Protein AF-A0A3D5UUH9-F1 (afdb_monomer_lite)

pLDDT: mean 78.87, std 12.89, range [37.75, 92.56]

Radius of gyration: 24.26 Å; chains: 1; bounding box: 46×84×43 Å

Sequence (121 aa):
GGGSNYYVSAPQAAPMGALNVVVRTANVVKPVKAVCVSAKGLEEAARLSTNVSEVGPEDDVELFHCVAGDMLVATIGRMTGKGDNAKPDYLGGYVIECHAGEALRHGSNGMLACVPQQRDY

Foldseek 3Di:
DDDDDDDDDDDDDDDPPDDPPPPDPDDFDKDKFKWWQAPVRDTHGFDAPDPDPDDDLQDKDFGTDHDARTKMKMWTFHFDDDDPPTDTDRVVTDIDIEDGQWTWIQHRRRDTDTDRDDDPD

Structure (mmCIF, N/CA/C/O backbone):
data_AF-A0A3D5UUH9-F1
#
_entry.id   AF-A0A3D5UUH9-F1
#
loop_
_atom_site.group_PDB
_atom_site.id
_atom_site.type_symbol
_atom_site.label_atom_id
_atom_site.label_alt_id
_atom_site.label_comp_id
_atom_site.label_asym_id
_atom_site.label_entity_id
_atom_site.label_seq_id
_atom_site.pdbx_PDB_ins_code
_atom_site.Cartn_x
_atom_site.Cartn_y
_atom_site.Cartn_z
_atom_site.occupancy
_atom_site.B_iso_or_equiv
_atom_site.auth_seq_id
_atom_site.auth_comp_id
_atom_site.auth_asym_id
_atom_site.auth_atom_id
_atom_site.pdbx_PDB_model_num
ATOM 1 N N . GLY A 1 1 ? 20.593 -71.300 0.556 1.00 37.75 1 GLY A N 1
ATOM 2 C CA . GLY A 1 1 ? 19.957 -69.983 0.388 1.00 37.75 1 GLY A CA 1
ATOM 3 C C . GLY A 1 1 ? 20.965 -69.053 -0.239 1.00 37.75 1 GLY A C 1
ATOM 4 O O . GLY A 1 1 ? 22.009 -68.856 0.362 1.00 37.75 1 GLY A O 1
ATOM 5 N N . GLY A 1 2 ? 20.712 -68.582 -1.461 1.00 43.56 2 GLY A N 1
ATOM 6 C CA . GLY A 1 2 ? 21.571 -67.626 -2.165 1.00 43.56 2 GLY A CA 1
ATOM 7 C C . GLY A 1 2 ? 20.879 -66.269 -2.202 1.00 43.56 2 GLY A C 1
ATOM 8 O O . GLY A 1 2 ? 19.817 -66.154 -2.805 1.00 43.56 2 GLY A O 1
ATOM 9 N N . GLY A 1 3 ? 21.432 -65.277 -1.506 1.00 44.59 3 GLY A N 1
ATOM 10 C CA . GLY A 1 3 ? 20.928 -63.905 -1.507 1.00 44.59 3 GLY A CA 1
ATOM 11 C C . GLY A 1 3 ? 21.651 -63.083 -2.568 1.00 44.59 3 GLY A C 1
ATOM 12 O O . GLY A 1 3 ? 22.837 -62.804 -2.420 1.00 44.59 3 GLY A O 1
ATOM 13 N N . SER A 1 4 ? 20.950 -62.714 -3.639 1.00 51.50 4 SER A N 1
ATOM 14 C CA . SER A 1 4 ? 21.433 -61.725 -4.606 1.00 51.50 4 SER A CA 1
ATOM 15 C C . SER A 1 4 ? 21.149 -60.323 -4.077 1.00 51.50 4 SER A C 1
ATOM 17 O O . SER A 1 4 ? 19.992 -59.915 -4.011 1.00 51.50 4 SER A O 1
ATOM 19 N N . ASN A 1 5 ? 22.199 -59.569 -3.755 1.00 61.72 5 ASN A N 1
ATOM 20 C CA . ASN A 1 5 ? 22.093 -58.130 -3.526 1.00 61.72 5 ASN A CA 1
ATOM 21 C C . ASN A 1 5 ? 22.269 -57.400 -4.862 1.00 61.72 5 ASN A C 1
ATOM 23 O O . ASN A 1 5 ? 23.330 -57.475 -5.481 1.00 61.72 5 ASN A O 1
ATOM 27 N N . TYR A 1 6 ? 21.234 -56.691 -5.305 1.00 61.47 6 TYR A N 1
ATOM 28 C CA . TYR A 1 6 ? 21.310 -55.769 -6.433 1.00 61.47 6 TYR A CA 1
ATOM 29 C C . TYR A 1 6 ? 21.753 -54.393 -5.920 1.00 61.47 6 TYR A C 1
ATOM 31 O O . TYR A 1 6 ? 21.052 -53.746 -5.146 1.00 61.47 6 TYR A O 1
ATOM 39 N N . TYR A 1 7 ? 22.931 -53.937 -6.342 1.00 60.53 7 TYR A N 1
ATOM 40 C CA . TYR A 1 7 ? 23.345 -52.549 -6.148 1.00 60.53 7 TYR A CA 1
ATOM 41 C C . TYR A 1 7 ? 22.782 -51.714 -7.299 1.00 60.53 7 TYR A C 1
ATOM 43 O O . TYR A 1 7 ? 23.182 -51.885 -8.448 1.00 60.53 7 TYR A O 1
ATOM 51 N N . VAL A 1 8 ? 21.842 -50.818 -6.995 1.00 61.75 8 VAL A N 1
ATOM 52 C CA . VAL A 1 8 ? 21.392 -49.783 -7.934 1.00 61.75 8 VAL A CA 1
ATOM 53 C C . VAL A 1 8 ? 22.248 -48.546 -7.689 1.00 61.75 8 VAL A C 1
ATOM 55 O O . VAL A 1 8 ? 22.094 -47.867 -6.676 1.00 61.75 8 VAL A O 1
ATOM 58 N N . SER A 1 9 ? 23.173 -48.263 -8.602 1.00 61.53 9 SER A N 1
ATOM 59 C CA . SER A 1 9 ? 23.926 -47.008 -8.595 1.00 61.53 9 SER A CA 1
ATOM 60 C C . SER A 1 9 ? 22.990 -45.863 -8.981 1.00 61.53 9 SER A C 1
ATOM 62 O O . SER A 1 9 ? 22.401 -45.885 -10.062 1.00 61.53 9 SER A O 1
ATOM 64 N N . ALA A 1 10 ? 22.836 -44.865 -8.108 1.00 64.88 10 ALA A N 1
ATOM 65 C CA . ALA A 1 10 ? 22.080 -43.660 -8.437 1.00 64.88 10 ALA A CA 1
ATOM 66 C C . ALA A 1 10 ? 22.766 -42.904 -9.595 1.00 64.88 10 ALA A C 1
ATOM 68 O O . ALA A 1 10 ? 23.999 -42.809 -9.605 1.00 64.88 10 ALA A O 1
ATOM 69 N N . PRO A 1 11 ? 22.009 -42.360 -10.566 1.00 64.44 11 PRO A N 1
ATOM 70 C CA . PRO A 1 11 ? 22.588 -41.548 -11.624 1.00 64.44 11 PRO A CA 1
ATOM 71 C C . PRO A 1 11 ? 23.244 -40.307 -11.016 1.00 64.44 11 PRO A C 1
ATOM 73 O O . PRO A 1 11 ? 22.663 -39.610 -10.184 1.00 64.44 11 PRO A O 1
ATOM 76 N N . GLN A 1 12 ? 24.482 -40.050 -11.425 1.00 65.44 12 GLN A N 1
ATOM 77 C CA . GLN A 1 12 ? 25.249 -38.891 -10.988 1.00 65.44 12 GLN A CA 1
ATOM 78 C C . GLN A 1 12 ? 24.582 -37.637 -11.564 1.00 65.44 12 GLN A C 1
ATOM 80 O O . GLN A 1 12 ? 24.377 -37.550 -12.775 1.00 65.44 12 GLN A O 1
ATOM 85 N N . ALA A 1 13 ? 24.202 -36.689 -10.703 1.00 63.09 13 ALA A N 1
ATOM 86 C CA . ALA A 1 13 ? 23.580 -35.442 -11.130 1.00 63.09 13 ALA A CA 1
ATOM 87 C C . ALA A 1 13 ? 24.524 -34.696 -12.086 1.00 63.09 13 ALA A C 1
ATOM 89 O O . ALA A 1 13 ? 25.613 -34.277 -11.693 1.00 63.09 13 ALA A O 1
ATOM 90 N N . ALA A 1 14 ? 24.118 -34.544 -13.346 1.00 68.50 14 ALA A N 1
ATOM 91 C CA . ALA A 1 14 ? 24.835 -33.693 -14.282 1.00 68.50 14 ALA A CA 1
ATOM 92 C C . ALA A 1 14 ? 24.730 -32.234 -13.801 1.00 68.50 14 ALA A C 1
ATOM 94 O O . ALA A 1 14 ? 23.637 -31.810 -13.407 1.00 68.50 14 ALA A O 1
ATOM 95 N N . PRO A 1 15 ? 25.824 -31.452 -13.812 1.00 67.75 15 PRO A N 1
ATOM 96 C CA . PRO A 1 15 ? 25.753 -30.050 -13.440 1.00 67.75 15 PRO A CA 1
ATOM 97 C C . PRO A 1 15 ? 24.851 -29.317 -14.437 1.00 67.75 15 PRO A C 1
ATOM 99 O O . PRO A 1 15 ? 25.134 -29.266 -15.634 1.00 67.75 15 PRO A O 1
ATOM 102 N N . MET A 1 16 ? 23.752 -28.751 -13.936 1.00 60.31 16 MET A N 1
ATOM 103 C CA . MET A 1 16 ? 22.960 -27.772 -14.676 1.00 60.31 16 MET A CA 1
ATOM 104 C C . MET A 1 16 ? 23.897 -26.593 -14.965 1.00 60.31 16 MET A C 1
ATOM 106 O O . MET A 1 16 ? 24.419 -25.988 -14.029 1.00 60.31 16 MET A O 1
ATOM 110 N N . GLY A 1 17 ? 24.198 -26.340 -16.242 1.00 64.44 17 GLY A N 1
ATOM 111 C CA . GLY A 1 17 ? 25.139 -25.298 -16.664 1.00 64.44 17 GLY A CA 1
ATOM 112 C C . GLY A 1 17 ? 24.816 -23.917 -16.078 1.00 64.44 17 GLY A C 1
ATOM 113 O O . GLY A 1 17 ? 23.721 -23.678 -15.572 1.00 64.44 17 GLY A O 1
ATOM 114 N N . ALA A 1 18 ? 25.781 -22.997 -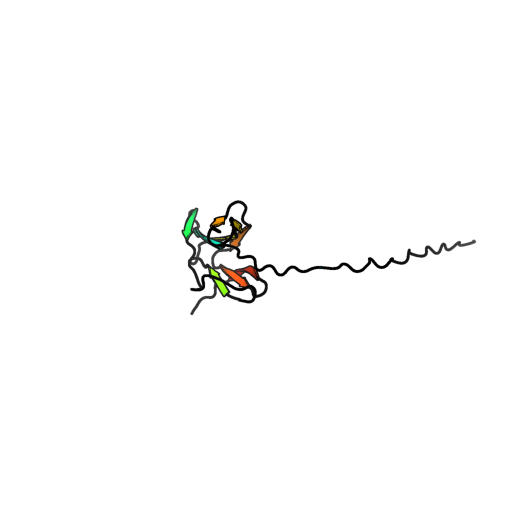16.139 1.00 67.75 18 ALA A N 1
ATOM 115 C CA . ALA A 1 18 ? 25.676 -21.687 -15.500 1.00 67.75 18 ALA A CA 1
ATOM 116 C C . ALA A 1 18 ? 24.418 -20.916 -15.949 1.00 67.75 18 ALA A C 1
ATOM 118 O O . ALA A 1 18 ? 24.296 -20.506 -17.106 1.00 67.75 18 ALA A O 1
ATOM 119 N N . LEU A 1 19 ? 23.488 -20.695 -15.014 1.00 59.09 19 LEU A N 1
ATOM 120 C CA . LEU A 1 19 ? 22.351 -19.805 -15.212 1.00 59.09 19 LEU A CA 1
ATOM 121 C C . LEU A 1 19 ? 22.849 -18.360 -15.116 1.00 59.09 19 LEU A C 1
ATOM 123 O O . LEU A 1 19 ? 23.090 -17.844 -14.026 1.00 59.09 19 LEU A O 1
ATOM 127 N N . ASN A 1 20 ? 23.006 -17.700 -16.261 1.00 58.16 20 ASN A N 1
ATOM 128 C CA . ASN A 1 20 ? 23.318 -16.275 -16.311 1.00 58.16 20 ASN A CA 1
ATOM 129 C C . ASN A 1 20 ? 22.078 -15.463 -15.907 1.00 58.16 20 ASN A C 1
ATOM 131 O O . ASN A 1 20 ? 21.256 -15.095 -16.748 1.00 58.16 20 ASN A O 1
ATOM 135 N N . VAL A 1 21 ? 21.925 -15.199 -14.609 1.00 66.69 21 VAL A N 1
ATOM 136 C CA . VAL A 1 21 ? 20.870 -14.324 -14.086 1.00 66.69 21 VAL A CA 1
ATOM 137 C C . VAL A 1 21 ? 21.270 -12.873 -14.350 1.00 66.69 21 VAL A C 1
ATOM 139 O O . VAL A 1 21 ? 22.010 -12.260 -13.586 1.00 66.69 21 VAL A O 1
ATOM 142 N N . VAL A 1 22 ? 20.794 -12.308 -15.459 1.00 65.06 22 VAL A N 1
ATOM 143 C CA . VAL A 1 22 ? 20.940 -10.872 -15.733 1.00 65.06 22 VAL A CA 1
ATOM 144 C C . VAL A 1 22 ? 19.890 -10.123 -14.912 1.00 65.06 22 VAL A C 1
ATOM 146 O O . VAL A 1 22 ? 18.749 -9.959 -15.346 1.00 65.06 22 VAL A O 1
ATOM 149 N N . VAL A 1 23 ? 20.264 -9.673 -13.712 1.00 61.72 23 VAL A N 1
ATOM 150 C C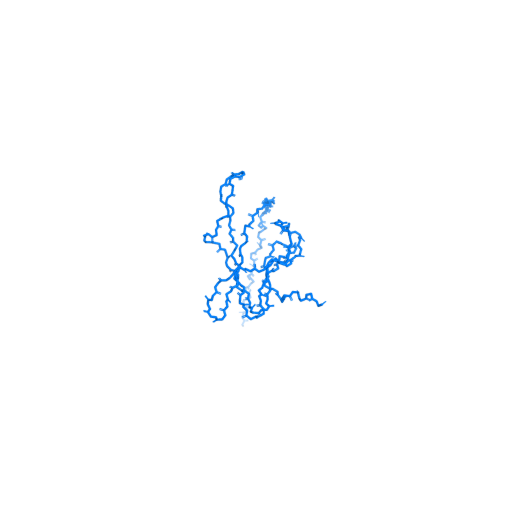A . VAL A 1 23 ? 19.420 -8.799 -12.886 1.00 61.72 23 VAL A CA 1
ATOM 151 C C . VAL A 1 23 ? 19.421 -7.408 -13.516 1.00 61.72 23 VAL A C 1
ATOM 153 O O . VAL A 1 23 ? 20.367 -6.639 -13.367 1.00 61.72 23 VAL A O 1
ATOM 156 N N . ARG A 1 24 ? 18.370 -7.077 -14.268 1.00 57.06 24 ARG A N 1
ATOM 157 C CA . ARG A 1 24 ? 18.136 -5.698 -14.708 1.00 57.06 24 ARG A CA 1
ATOM 158 C C . ARG A 1 24 ? 17.516 -4.938 -13.540 1.00 57.06 24 ARG A C 1
ATOM 160 O O . ARG A 1 24 ? 16.313 -5.037 -13.320 1.00 57.06 24 ARG A O 1
ATOM 167 N N . THR A 1 25 ? 18.324 -4.186 -12.801 1.00 55.84 25 THR A N 1
ATOM 168 C CA . THR A 1 25 ? 17.871 -3.216 -11.793 1.00 55.84 25 THR A CA 1
ATOM 169 C C . THR A 1 25 ? 17.236 -2.016 -12.496 1.00 55.84 25 THR A C 1
ATOM 171 O O . THR A 1 25 ? 17.830 -0.954 -12.649 1.00 55.84 25 THR A O 1
ATOM 174 N N . ALA A 1 26 ? 16.021 -2.205 -13.006 1.00 64.06 26 ALA A N 1
ATOM 175 C CA . ALA A 1 26 ? 15.179 -1.094 -13.417 1.00 64.06 26 ALA A CA 1
ATOM 176 C C . ALA A 1 26 ? 14.450 -0.575 -12.174 1.00 64.06 26 ALA A C 1
ATOM 178 O O . ALA A 1 26 ? 13.630 -1.291 -11.602 1.00 64.06 26 ALA A O 1
ATOM 179 N N . ASN A 1 27 ? 14.739 0.660 -11.763 1.00 67.62 27 ASN A N 1
ATOM 180 C CA . ASN A 1 27 ? 13.927 1.347 -10.763 1.00 67.62 27 ASN A CA 1
ATOM 181 C C . ASN A 1 27 ? 12.557 1.636 -11.386 1.00 67.62 27 ASN A C 1
ATOM 183 O O . ASN A 1 27 ? 12.449 2.408 -12.339 1.00 67.62 27 ASN A O 1
ATOM 187 N N . VAL A 1 28 ? 11.519 0.961 -10.892 1.00 76.38 28 VAL A N 1
ATOM 188 C CA . VAL A 1 28 ? 10.145 1.123 -11.374 1.00 76.38 28 VAL A CA 1
ATOM 189 C C . VAL A 1 28 ? 9.346 1.852 -10.311 1.00 76.38 28 VAL A C 1
ATOM 191 O O . VAL A 1 28 ? 9.062 1.287 -9.259 1.00 76.38 28 VAL A O 1
ATOM 194 N N . VAL A 1 29 ? 8.925 3.077 -10.616 1.00 82.94 29 VAL A N 1
ATOM 195 C CA . VAL A 1 29 ? 8.017 3.828 -9.745 1.00 82.94 29 VAL A CA 1
ATOM 196 C C . VAL A 1 29 ? 6.644 3.154 -9.743 1.00 82.94 29 VAL A C 1
ATOM 198 O O . VAL A 1 29 ? 6.063 2.870 -10.800 1.00 82.94 29 VAL A O 1
ATOM 201 N N . LYS A 1 30 ? 6.125 2.876 -8.546 1.00 86.19 30 LYS A N 1
ATOM 202 C CA . LYS A 1 30 ? 4.801 2.289 -8.329 1.00 86.19 30 LYS A CA 1
ATOM 203 C C . LYS A 1 30 ? 3.927 3.296 -7.585 1.00 86.19 30 LYS A C 1
ATOM 205 O O . LYS A 1 30 ? 4.254 3.631 -6.451 1.00 86.19 30 LYS A O 1
ATOM 210 N N . PRO A 1 31 ? 2.829 3.781 -8.187 1.00 88.75 31 PRO A N 1
ATOM 211 C CA . PRO A 1 31 ? 1.911 4.658 -7.483 1.00 88.75 31 PRO A CA 1
ATOM 212 C C . PRO A 1 31 ? 1.153 3.853 -6.428 1.00 88.75 31 PRO A C 1
ATOM 214 O O . PRO A 1 31 ? 0.628 2.777 -6.720 1.00 88.75 31 PRO A O 1
ATOM 217 N N . VAL A 1 32 ? 1.075 4.382 -5.213 1.00 88.62 32 VAL A N 1
ATOM 218 C CA . VAL A 1 32 ? 0.334 3.776 -4.106 1.00 88.62 32 VAL A CA 1
ATOM 219 C C . VAL A 1 32 ? -0.763 4.745 -3.693 1.00 88.62 32 VAL A C 1
ATOM 221 O O . VAL A 1 32 ? -0.496 5.916 -3.439 1.00 88.62 32 VAL A O 1
ATOM 224 N N . LYS A 1 33 ? -2.002 4.258 -3.634 1.00 90.88 33 LYS A N 1
ATOM 225 C CA . LYS A 1 33 ? -3.124 4.969 -3.012 1.00 90.88 33 LYS A CA 1
ATOM 226 C C . LYS A 1 33 ? -3.552 4.200 -1.774 1.00 90.88 33 LYS A C 1
ATOM 228 O O . LYS A 1 33 ? -3.563 2.976 -1.814 1.00 90.88 33 LYS A O 1
ATOM 233 N N . ALA A 1 34 ? -3.941 4.885 -0.710 1.00 90.75 34 ALA A N 1
ATOM 234 C CA . ALA A 1 34 ? -4.522 4.245 0.462 1.00 90.75 34 ALA A CA 1
ATOM 235 C C . ALA A 1 34 ? -5.814 4.954 0.865 1.00 90.75 34 ALA A C 1
ATOM 237 O O . ALA A 1 34 ? -5.906 6.183 0.809 1.00 90.75 34 ALA A O 1
ATOM 238 N N . VAL A 1 35 ? -6.811 4.163 1.249 1.00 92.56 35 VAL A N 1
ATOM 239 C CA . VAL A 1 35 ? -8.101 4.634 1.755 1.00 92.56 35 VAL A CA 1
ATOM 240 C C . VAL A 1 35 ? -8.375 3.995 3.109 1.00 92.56 35 VAL A C 1
ATOM 242 O O . VAL A 1 35 ? -8.004 2.847 3.346 1.00 92.56 35 VAL A O 1
ATOM 245 N N . CYS A 1 36 ? -9.001 4.745 4.003 1.00 92.06 36 CYS A N 1
ATOM 246 C CA . CYS A 1 36 ? -9.518 4.237 5.261 1.00 92.06 36 CYS A CA 1
ATOM 247 C C . CYS A 1 36 ? -10.976 3.855 5.072 1.00 92.06 36 CYS A C 1
ATOM 249 O O . CYS A 1 36 ? -11.784 4.672 4.640 1.00 92.06 36 CYS A O 1
ATOM 251 N N . VAL A 1 37 ? -11.308 2.618 5.408 1.00 90.88 37 VAL A N 1
ATOM 252 C CA . VAL A 1 37 ? -12.668 2.099 5.380 1.00 90.88 37 VAL A CA 1
ATOM 253 C C . VAL A 1 37 ? -13.145 1.968 6.814 1.00 90.88 37 VAL A C 1
ATOM 255 O O . VAL A 1 37 ? -12.608 1.186 7.601 1.00 90.88 37 VAL A O 1
ATOM 258 N N . SER A 1 38 ? -14.160 2.749 7.168 1.00 86.44 38 SER A N 1
ATOM 259 C CA . SER A 1 38 ? -14.738 2.688 8.505 1.00 86.44 38 SER A CA 1
ATOM 260 C C . SER A 1 38 ? -15.629 1.464 8.690 1.00 86.44 38 SER A C 1
ATOM 262 O O . SER A 1 38 ? -16.124 0.887 7.723 1.00 86.44 38 SER A O 1
ATOM 264 N N . ALA A 1 39 ? -15.943 1.110 9.939 1.00 83.56 39 ALA A N 1
ATOM 265 C CA . ALA A 1 39 ? -16.866 0.015 10.267 1.00 83.56 39 ALA A CA 1
ATOM 266 C C . ALA A 1 39 ? -18.269 0.180 9.640 1.00 83.56 39 ALA A C 1
ATOM 268 O O . ALA A 1 39 ? -19.024 -0.782 9.522 1.00 83.56 39 ALA A O 1
ATOM 269 N N . LYS A 1 40 ? -18.624 1.406 9.230 1.00 82.50 40 LYS A N 1
ATOM 270 C CA . LYS A 1 40 ? -19.863 1.735 8.505 1.00 82.50 40 LYS A CA 1
ATOM 271 C C . LYS A 1 40 ? -19.749 1.592 6.977 1.00 82.50 40 LYS A C 1
ATOM 273 O O . LYS A 1 40 ? -20.711 1.900 6.284 1.00 82.50 40 LYS A O 1
ATOM 278 N N . GLY A 1 41 ? -18.592 1.178 6.460 1.00 82.69 41 GLY A N 1
ATOM 279 C CA . GLY A 1 41 ? -18.299 1.092 5.026 1.00 82.69 41 GLY A CA 1
ATOM 280 C C . GLY A 1 41 ? -18.055 2.444 4.351 1.00 82.69 41 GLY A C 1
ATOM 281 O O . GLY A 1 41 ? -18.174 2.541 3.137 1.00 82.69 41 GLY A O 1
ATOM 282 N N . LEU A 1 42 ? -17.765 3.496 5.124 1.00 86.50 42 LEU A N 1
ATOM 283 C CA . LEU A 1 42 ? -17.411 4.807 4.576 1.00 86.50 42 LEU A CA 1
ATOM 284 C C . LEU A 1 42 ? -15.933 4.811 4.192 1.00 86.50 42 LEU A C 1
ATOM 286 O O . LEU A 1 42 ? -15.092 4.485 5.029 1.00 86.50 42 LEU A O 1
ATOM 290 N N . GLU A 1 43 ? -15.652 5.175 2.944 1.00 89.50 43 GLU A N 1
ATOM 291 C CA . GLU A 1 43 ? -14.304 5.278 2.388 1.00 89.50 43 GLU A CA 1
ATOM 292 C C . GLU A 1 43 ? -13.810 6.724 2.492 1.00 89.50 43 GLU A C 1
ATOM 294 O O . GLU A 1 43 ? -14.413 7.640 1.933 1.00 89.50 43 GLU A O 1
ATOM 299 N N . GLU A 1 44 ? -12.700 6.924 3.191 1.00 88.62 44 GLU A N 1
ATOM 300 C CA . GLU A 1 44 ? -12.044 8.218 3.385 1.00 88.62 44 GLU A CA 1
ATOM 301 C C . GLU A 1 44 ? -10.584 8.128 2.917 1.00 88.62 44 GLU A C 1
ATOM 303 O O . GLU A 1 44 ? -9.997 7.047 2.856 1.00 88.62 44 GLU A O 1
ATOM 308 N N . ALA A 1 45 ? -9.956 9.254 2.579 1.00 87.44 45 ALA A N 1
ATOM 309 C CA . ALA A 1 45 ? -8.534 9.248 2.235 1.00 87.44 45 ALA A CA 1
ATOM 310 C C . ALA A 1 45 ? -7.684 8.889 3.467 1.00 87.44 45 ALA A C 1
ATOM 312 O O . ALA A 1 45 ? -7.879 9.458 4.545 1.00 87.44 45 ALA A O 1
ATOM 313 N N . ALA A 1 46 ? -6.726 7.969 3.307 1.00 87.62 46 ALA A N 1
ATOM 314 C CA . ALA A 1 46 ? -5.796 7.658 4.386 1.00 87.62 46 ALA A CA 1
ATOM 315 C C . ALA A 1 46 ? -4.882 8.848 4.686 1.00 87.62 46 ALA A C 1
ATOM 317 O O . ALA A 1 46 ? -4.549 9.641 3.800 1.00 87.62 46 ALA A O 1
ATOM 318 N N . ARG A 1 47 ? -4.468 8.975 5.949 1.00 86.25 47 ARG A N 1
ATOM 319 C CA . ARG A 1 47 ? -3.545 10.033 6.355 1.00 86.25 47 ARG A CA 1
ATOM 320 C C . ARG A 1 47 ? -2.131 9.650 5.960 1.00 86.25 47 ARG A C 1
ATOM 322 O O . ARG A 1 47 ? -1.735 8.496 6.102 1.00 86.25 47 ARG A O 1
ATOM 329 N N . LEU A 1 48 ? -1.393 10.633 5.461 1.00 84.94 48 LEU A N 1
ATOM 330 C CA . LEU A 1 48 ? 0.013 10.494 5.110 1.00 84.94 48 LEU A CA 1
ATOM 331 C C . LEU A 1 48 ? 0.849 10.647 6.387 1.00 84.94 48 LEU A C 1
ATOM 333 O O . LEU A 1 48 ? 0.753 11.684 7.043 1.00 84.94 48 LEU A O 1
ATOM 337 N N . SER A 1 49 ? 1.652 9.639 6.735 1.00 81.19 49 SER A N 1
ATOM 338 C CA . SER A 1 49 ? 2.583 9.732 7.877 1.00 81.19 49 SER A CA 1
ATOM 339 C C . SER A 1 49 ? 3.882 10.446 7.502 1.00 81.19 49 SER A C 1
ATOM 341 O O . SER A 1 49 ? 4.548 11.033 8.350 1.00 81.19 49 SER A O 1
ATOM 343 N N . THR A 1 50 ? 4.241 10.425 6.217 1.00 76.62 50 THR A N 1
ATOM 344 C CA . THR A 1 50 ? 5.451 11.050 5.678 1.00 76.62 50 THR A CA 1
ATOM 345 C C . THR A 1 50 ? 5.106 12.207 4.746 1.00 76.62 50 THR A C 1
ATOM 347 O O . THR A 1 50 ? 4.111 12.157 4.037 1.00 76.62 50 THR A O 1
ATOM 350 N N . ASN A 1 51 ? 5.942 13.248 4.699 1.00 73.31 51 ASN A N 1
ATOM 351 C CA . ASN A 1 51 ? 5.812 14.341 3.720 1.00 73.31 51 ASN A CA 1
ATOM 352 C C . ASN A 1 51 ? 6.563 14.055 2.407 1.00 73.31 51 ASN A C 1
ATOM 354 O O . ASN A 1 51 ? 6.711 14.942 1.566 1.00 73.31 51 ASN A O 1
ATOM 358 N N . VAL A 1 52 ? 7.091 12.841 2.248 1.00 73.75 52 VAL A N 1
ATOM 359 C CA . VAL A 1 52 ? 7.903 12.458 1.096 1.00 73.75 52 VAL A CA 1
ATOM 360 C C . VAL A 1 52 ? 7.016 11.835 0.018 1.00 73.75 52 VAL A C 1
ATOM 362 O O . VAL A 1 52 ? 6.335 10.841 0.253 1.00 73.75 52 VAL A O 1
ATOM 365 N N . SER A 1 53 ? 7.049 12.420 -1.179 1.00 71.12 53 SER A N 1
ATOM 366 C CA . SER A 1 53 ? 6.267 11.965 -2.338 1.00 71.12 53 SER A CA 1
ATOM 367 C C . SER A 1 53 ? 6.882 10.761 -3.059 1.00 71.12 53 SER A C 1
ATOM 369 O O . SER A 1 53 ? 6.177 10.043 -3.765 1.00 71.12 53 SER A O 1
ATOM 371 N N . GLU A 1 54 ? 8.192 10.551 -2.909 1.00 78.50 54 GLU A N 1
ATOM 372 C CA . GLU A 1 54 ? 8.954 9.491 -3.572 1.00 78.50 54 GLU A CA 1
ATOM 373 C C . GLU A 1 54 ? 9.825 8.755 -2.557 1.00 78.50 54 GLU A C 1
ATOM 375 O O . GLU A 1 54 ? 10.713 9.342 -1.947 1.00 78.50 54 GLU A O 1
ATOM 380 N N . VAL A 1 55 ? 9.563 7.463 -2.388 1.00 81.50 55 VAL A N 1
ATOM 381 C CA . VAL A 1 55 ? 10.287 6.604 -1.448 1.00 81.50 55 VAL A CA 1
ATOM 382 C C . VAL A 1 55 ? 11.208 5.690 -2.242 1.00 81.50 55 VAL A C 1
ATOM 384 O O . VAL A 1 55 ? 10.773 5.019 -3.183 1.00 81.50 55 VAL A O 1
ATOM 387 N N . GLY A 1 56 ? 12.495 5.721 -1.907 1.00 80.19 56 GLY A N 1
ATOM 388 C CA . GLY A 1 56 ? 13.509 4.885 -2.518 1.00 80.19 56 GLY A CA 1
ATOM 389 C C . GLY A 1 56 ? 13.409 3.435 -2.041 1.00 80.19 56 GLY A C 1
ATOM 390 O O . GLY A 1 56 ? 12.791 3.142 -1.020 1.00 80.19 56 GLY A O 1
ATOM 391 N N . PRO A 1 57 ? 14.039 2.491 -2.758 1.00 78.50 57 PRO A N 1
ATOM 392 C CA . PRO A 1 57 ? 13.960 1.069 -2.426 1.00 78.50 57 PRO A CA 1
ATOM 393 C C . PRO A 1 57 ? 14.557 0.722 -1.054 1.00 78.50 57 PRO A C 1
ATOM 395 O O . PRO A 1 57 ? 14.174 -0.294 -0.480 1.00 78.50 57 PRO A O 1
ATOM 398 N N . GLU A 1 58 ? 15.470 1.548 -0.537 1.00 80.69 58 GLU A N 1
ATOM 399 C CA . GLU A 1 58 ? 16.198 1.299 0.717 1.00 80.69 58 GLU A CA 1
ATOM 400 C C . GLU A 1 58 ? 15.585 2.041 1.916 1.00 80.69 58 GLU A C 1
ATOM 402 O O . GLU A 1 58 ? 15.950 1.784 3.066 1.00 80.69 58 GLU A O 1
ATOM 407 N N . ASP A 1 59 ? 14.625 2.932 1.661 1.00 82.19 59 ASP A N 1
ATOM 408 C CA . ASP A 1 59 ? 13.971 3.729 2.690 1.00 82.19 59 ASP A CA 1
ATOM 409 C C . ASP A 1 59 ? 12.993 2.866 3.496 1.00 82.19 59 ASP A C 1
ATOM 411 O O . ASP A 1 59 ? 12.116 2.203 2.940 1.00 82.19 59 ASP A O 1
ATOM 415 N N . ASP A 1 60 ? 13.124 2.896 4.821 1.00 84.50 60 ASP A N 1
ATOM 416 C CA . ASP A 1 60 ? 12.156 2.301 5.742 1.00 84.50 60 ASP A CA 1
ATOM 417 C C . ASP A 1 60 ? 11.297 3.406 6.360 1.00 84.50 60 ASP A C 1
ATOM 419 O O . ASP A 1 60 ? 11.7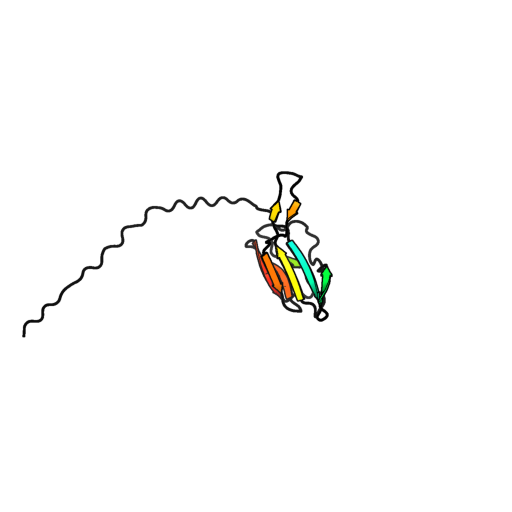44 4.135 7.247 1.00 84.50 60 ASP A O 1
ATOM 423 N N . VAL A 1 61 ? 10.074 3.567 5.857 1.00 86.69 61 VAL A N 1
ATOM 424 C CA . VAL A 1 61 ? 9.184 4.664 6.260 1.00 86.69 61 VAL A CA 1
ATOM 425 C C . VAL A 1 61 ? 7.731 4.221 6.338 1.00 86.69 61 VAL A C 1
ATOM 427 O O . VAL A 1 61 ? 7.239 3.437 5.523 1.00 86.69 61 VAL A O 1
ATOM 430 N N . GLU A 1 62 ? 7.013 4.755 7.321 1.00 87.31 62 GLU A N 1
ATOM 431 C CA . GLU A 1 62 ? 5.558 4.655 7.366 1.00 87.31 62 GLU A CA 1
ATOM 432 C C . GLU A 1 62 ? 4.958 5.594 6.309 1.00 87.31 62 GLU A C 1
ATOM 434 O O . GLU A 1 62 ? 5.249 6.791 6.287 1.00 87.31 62 GLU A O 1
ATOM 439 N N . LEU A 1 63 ? 4.151 5.045 5.400 1.00 87.88 63 LEU A N 1
ATOM 440 C CA . LEU A 1 63 ? 3.552 5.794 4.296 1.00 87.88 63 LEU A CA 1
ATOM 441 C C . LEU A 1 63 ? 2.188 6.356 4.684 1.00 87.88 63 LEU A C 1
ATOM 443 O O . LEU A 1 63 ? 1.950 7.561 4.594 1.00 87.88 63 LEU A O 1
ATOM 447 N N . PHE A 1 64 ? 1.290 5.462 5.099 1.00 89.56 64 PHE A N 1
ATOM 448 C CA . PHE A 1 64 ? -0.110 5.778 5.339 1.00 89.56 64 PHE A CA 1
ATOM 449 C C . PHE A 1 64 ? -0.602 5.138 6.625 1.00 89.56 64 PHE A C 1
ATOM 451 O O . PHE A 1 64 ? -0.298 3.977 6.898 1.00 89.56 64 PHE A O 1
ATOM 458 N N . HIS A 1 65 ? -1.455 5.856 7.342 1.00 89.06 65 HIS A N 1
ATOM 459 C CA . HIS A 1 65 ? -2.133 5.351 8.524 1.00 89.06 65 HIS A CA 1
ATOM 460 C C . HIS A 1 65 ? -3.598 5.805 8.554 1.00 89.06 65 HIS A C 1
ATOM 462 O O . HIS A 1 65 ? -3.984 6.808 7.944 1.00 89.06 65 HIS A O 1
ATOM 468 N N . CYS A 1 66 ? -4.426 5.047 9.268 1.00 89.50 66 CYS A N 1
ATOM 469 C CA . CYS A 1 66 ? -5.834 5.368 9.481 1.00 89.50 66 CYS A CA 1
ATOM 470 C C . CYS A 1 66 ? -6.104 5.835 10.910 1.00 89.50 66 CYS A C 1
ATOM 472 O O . CYS A 1 66 ? -5.296 5.646 11.822 1.00 89.50 66 CYS A O 1
ATOM 474 N N . VAL A 1 67 ? -7.265 6.462 11.108 1.00 82.56 67 VAL A N 1
ATOM 475 C CA . VAL A 1 67 ? -7.760 6.777 12.450 1.00 82.56 67 VAL A CA 1
ATOM 476 C C . VAL A 1 67 ? -8.044 5.471 13.191 1.00 82.56 67 VAL A C 1
ATOM 478 O O . VAL A 1 67 ? -8.413 4.459 12.595 1.00 82.56 67 VAL A O 1
ATOM 481 N N . ALA A 1 68 ? -7.836 5.478 14.508 1.00 76.00 68 ALA A N 1
ATOM 482 C CA . ALA A 1 68 ? -8.052 4.309 15.347 1.00 76.00 68 ALA A CA 1
ATOM 483 C C . ALA A 1 68 ? -9.478 3.752 15.174 1.00 76.00 68 ALA A C 1
ATOM 485 O O . ALA A 1 68 ? -10.451 4.402 15.553 1.00 76.00 68 ALA A O 1
ATOM 486 N N . GLY A 1 69 ? -9.572 2.533 14.635 1.00 77.62 69 GLY A N 1
ATOM 487 C CA . GLY A 1 69 ? -10.832 1.822 14.400 1.00 77.62 69 GLY A CA 1
ATOM 488 C C . GLY A 1 69 ? -11.191 1.622 12.926 1.00 77.62 69 GLY A C 1
ATOM 489 O O . GLY A 1 69 ? -12.021 0.762 12.642 1.00 77.62 69 GLY A O 1
ATOM 490 N N . ASP A 1 70 ? -10.548 2.343 12.006 1.00 87.94 70 ASP A N 1
ATOM 491 C CA . ASP A 1 70 ? -10.757 2.167 10.566 1.00 87.94 70 ASP A CA 1
ATOM 492 C C . ASP A 1 70 ? -9.735 1.186 9.972 1.00 87.94 70 ASP A C 1
ATOM 494 O O . ASP A 1 70 ? -8.600 1.077 10.443 1.00 87.94 70 ASP A O 1
ATOM 498 N N . MET A 1 71 ? -10.150 0.461 8.934 1.00 89.50 71 MET A N 1
ATOM 499 C CA . MET A 1 71 ? -9.313 -0.474 8.184 1.00 89.50 71 MET A CA 1
ATOM 500 C C . MET A 1 71 ? -8.593 0.271 7.062 1.00 89.50 71 MET A C 1
ATOM 502 O O . MET A 1 71 ? -9.221 1.040 6.337 1.00 89.50 71 MET A O 1
ATOM 506 N N . LEU A 1 72 ? -7.295 0.039 6.885 1.00 91.19 72 LEU A N 1
ATOM 507 C CA . LEU A 1 72 ? -6.542 0.660 5.798 1.00 91.19 72 LEU A CA 1
ATOM 508 C C . LEU A 1 72 ? -6.537 -0.260 4.582 1.00 91.19 72 LEU A C 1
ATOM 510 O O . LEU A 1 72 ? -6.130 -1.411 4.675 1.00 91.19 72 LEU A O 1
ATOM 514 N N . VAL A 1 73 ? -6.936 0.259 3.427 1.00 92.19 73 VAL A N 1
ATOM 515 C CA . VAL A 1 73 ? -6.898 -0.455 2.150 1.00 92.19 73 VAL A CA 1
ATOM 516 C C . VAL A 1 73 ? -5.965 0.291 1.206 1.00 92.19 73 VAL A C 1
ATOM 518 O O . VAL A 1 73 ? -6.285 1.361 0.687 1.00 92.19 73 VAL A O 1
ATOM 521 N N . ALA A 1 74 ? -4.782 -0.272 0.984 1.00 91.81 74 ALA A N 1
ATOM 522 C CA . ALA A 1 74 ? -3.781 0.256 0.073 1.00 91.81 74 ALA A CA 1
ATOM 523 C C . ALA A 1 74 ? -3.878 -0.436 -1.287 1.00 91.81 74 ALA A C 1
ATOM 525 O O . ALA A 1 74 ? -3.874 -1.656 -1.374 1.00 91.81 74 ALA A O 1
ATOM 526 N N . THR A 1 75 ? -3.929 0.330 -2.372 1.00 92.12 75 THR A N 1
ATOM 527 C CA . THR A 1 75 ? -3.831 -0.180 -3.741 1.00 92.12 75 THR A CA 1
ATOM 528 C C . THR A 1 75 ? -2.526 0.277 -4.380 1.00 92.12 75 THR A C 1
ATOM 530 O O . THR A 1 75 ? -2.277 1.472 -4.548 1.00 92.12 75 THR A O 1
ATOM 533 N N . ILE A 1 76 ? -1.719 -0.688 -4.801 1.00 90.81 76 ILE A N 1
ATOM 534 C CA . ILE A 1 76 ? -0.467 -0.507 -5.517 1.00 90.81 76 ILE A CA 1
ATOM 535 C C . ILE A 1 76 ? -0.759 -0.620 -7.008 1.00 90.81 76 ILE A C 1
ATOM 537 O O . ILE A 1 76 ? -1.040 -1.700 -7.536 1.00 90.81 76 ILE A O 1
ATOM 541 N N . GLY A 1 77 ? -0.699 0.516 -7.687 1.00 90.19 77 GLY A N 1
ATOM 542 C CA . GLY A 1 77 ? -0.902 0.624 -9.118 1.00 90.19 77 GLY A CA 1
ATOM 543 C C . GLY A 1 77 ? 0.382 0.461 -9.927 1.00 90.19 77 GLY A C 1
ATOM 544 O O . GLY A 1 77 ? 1.433 0.002 -9.469 1.00 90.19 77 GLY A O 1
ATOM 545 N N . ARG A 1 78 ? 0.295 0.865 -11.188 1.00 89.25 78 ARG A N 1
ATOM 546 C CA . ARG A 1 78 ? 1.407 0.935 -12.134 1.00 89.25 78 ARG A CA 1
ATOM 547 C C . ARG A 1 78 ? 1.382 2.295 -12.817 1.00 89.25 78 ARG A C 1
ATOM 549 O O . ARG A 1 78 ? 0.319 2.838 -13.084 1.00 89.25 78 ARG A O 1
ATOM 556 N N . MET A 1 79 ? 2.551 2.836 -13.136 1.00 86.62 79 MET A N 1
ATOM 557 C CA . MET A 1 79 ? 2.621 3.986 -14.035 1.00 86.62 79 MET A CA 1
ATOM 558 C C . MET A 1 79 ? 2.319 3.517 -15.463 1.00 86.62 79 MET A C 1
ATOM 560 O O . MET A 1 79 ? 2.945 2.577 -15.954 1.00 86.62 79 MET A O 1
ATOM 564 N N . THR A 1 80 ? 1.359 4.157 -16.127 1.00 86.12 80 THR A N 1
ATOM 565 C CA . THR A 1 80 ? 1.017 3.910 -17.534 1.00 86.12 80 THR A CA 1
ATOM 566 C C . THR A 1 80 ? 1.339 5.143 -18.369 1.00 86.12 80 THR A C 1
ATOM 568 O O . THR A 1 80 ? 1.073 6.269 -17.961 1.00 86.12 80 THR A O 1
ATOM 571 N N . GLY A 1 81 ? 1.950 4.945 -19.537 1.00 79.75 81 GLY A N 1
ATOM 572 C CA . GLY A 1 81 ? 2.486 6.030 -20.367 1.00 79.75 81 GLY A CA 1
ATOM 573 C C . GLY A 1 81 ? 4.015 6.021 -20.431 1.00 79.75 81 GLY A C 1
ATOM 574 O O . GLY A 1 81 ? 4.666 5.109 -19.924 1.00 79.75 81 GLY A O 1
ATOM 575 N N . LYS A 1 82 ? 4.596 7.010 -21.115 1.00 74.50 82 LYS A N 1
ATOM 576 C CA . LYS A 1 82 ? 6.050 7.183 -21.260 1.00 74.50 82 LYS A CA 1
ATOM 577 C C . LYS A 1 82 ? 6.438 8.633 -20.981 1.00 74.50 82 LYS A C 1
ATOM 579 O O . LYS A 1 82 ? 5.708 9.541 -21.379 1.00 74.50 82 LYS A O 1
ATOM 584 N N . GLY A 1 83 ? 7.607 8.821 -20.368 1.00 71.38 83 GLY A N 1
ATOM 585 C CA . GLY A 1 83 ? 8.147 10.142 -20.033 1.00 71.38 83 GLY A CA 1
ATOM 586 C C . GLY A 1 83 ? 7.263 10.894 -19.038 1.00 71.38 83 GLY A C 1
ATOM 587 O O . GLY A 1 83 ? 6.596 10.279 -18.210 1.00 71.38 83 GLY A O 1
ATOM 588 N N . ASP A 1 84 ? 7.213 12.214 -19.172 1.00 72.38 84 ASP A N 1
ATOM 589 C CA . ASP A 1 84 ? 6.506 13.137 -18.271 1.00 72.38 84 ASP A CA 1
ATOM 590 C C . ASP A 1 84 ? 4.974 12.979 -18.255 1.00 72.38 84 ASP A C 1
ATOM 592 O O . ASP A 1 84 ? 4.298 13.503 -17.377 1.00 72.38 84 ASP A O 1
ATOM 596 N N . ASN A 1 85 ? 4.405 12.230 -19.205 1.00 74.88 85 ASN A N 1
ATOM 597 C CA . ASN A 1 85 ? 2.965 11.962 -19.279 1.00 74.88 85 ASN A CA 1
ATOM 598 C C . ASN A 1 85 ? 2.551 10.655 -18.587 1.00 74.88 85 ASN A C 1
ATOM 600 O O . ASN A 1 85 ? 1.428 10.186 -18.789 1.00 74.88 85 ASN A O 1
ATOM 604 N N . ALA A 1 86 ? 3.450 10.023 -17.831 1.00 81.38 86 ALA A N 1
ATOM 605 C CA . ALA A 1 86 ? 3.126 8.809 -17.101 1.00 81.38 86 ALA A CA 1
ATOM 606 C C . ALA A 1 86 ? 2.043 9.098 -16.045 1.00 81.38 86 ALA A C 1
ATOM 608 O O . ALA A 1 86 ? 2.209 9.956 -15.181 1.00 81.38 86 ALA A O 1
ATOM 609 N N . LYS A 1 87 ? 0.919 8.382 -16.120 1.00 85.81 87 LYS A N 1
ATOM 610 C CA . LYS A 1 87 ? -0.217 8.524 -15.205 1.00 85.81 87 LYS A CA 1
ATOM 611 C C . LYS A 1 87 ? -0.331 7.310 -14.289 1.00 85.81 87 LYS A C 1
ATOM 613 O O . LYS A 1 87 ? -0.077 6.187 -14.739 1.00 85.81 87 LYS A O 1
ATOM 618 N N . PRO A 1 88 ? -0.743 7.508 -13.028 1.00 86.50 88 PRO A N 1
ATOM 619 C CA . PRO A 1 88 ? -0.990 6.3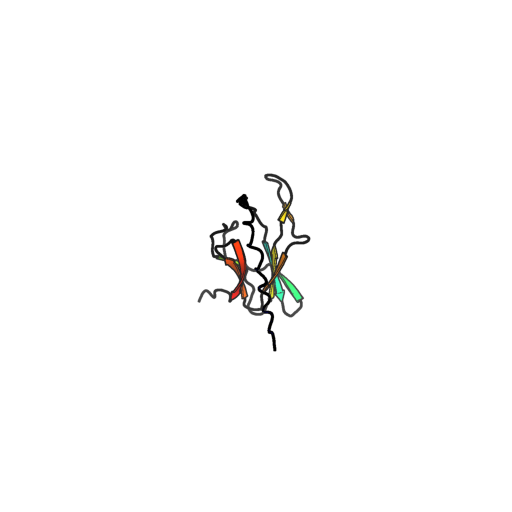98 -12.132 1.00 86.50 88 PRO A CA 1
ATOM 620 C C . PRO A 1 88 ? -2.240 5.635 -12.583 1.00 86.50 88 PRO A C 1
ATOM 622 O O . PRO A 1 88 ? -3.333 6.194 -12.649 1.00 86.50 88 PRO A O 1
ATOM 625 N N . ASP A 1 89 ? -2.068 4.355 -12.895 1.00 89.06 89 ASP A N 1
ATOM 626 C CA . ASP A 1 89 ? -3.151 3.415 -13.157 1.00 89.06 89 ASP A CA 1
ATOM 627 C C . ASP A 1 89 ? -3.273 2.445 -11.984 1.00 89.06 89 ASP A C 1
ATOM 629 O O . ASP A 1 89 ? -2.317 1.762 -11.615 1.00 89.06 89 ASP A O 1
ATOM 633 N N . TYR A 1 90 ? -4.460 2.387 -11.392 1.00 88.06 90 TYR A N 1
ATOM 634 C CA . TYR A 1 90 ? -4.751 1.504 -10.264 1.00 88.06 90 TYR A CA 1
ATOM 635 C C . TYR A 1 90 ? -5.587 0.285 -10.679 1.00 88.06 90 TYR A C 1
ATOM 637 O O . TYR A 1 90 ? -5.907 -0.550 -9.832 1.00 88.06 90 TYR A O 1
ATOM 645 N N . LEU A 1 91 ? -5.959 0.169 -11.961 1.00 88.50 91 LEU A N 1
ATOM 646 C CA . LEU A 1 91 ? -6.764 -0.941 -12.462 1.00 88.50 91 LEU A CA 1
ATOM 647 C C . LEU A 1 91 ? -5.940 -2.237 -12.494 1.00 88.50 91 LEU A C 1
ATOM 649 O O . LEU A 1 91 ? -4.869 -2.320 -13.098 1.00 88.50 91 LEU A O 1
ATOM 653 N N . GLY A 1 92 ? -6.442 -3.268 -11.808 1.00 84.12 92 GLY A N 1
ATOM 654 C CA . GLY A 1 92 ? -5.707 -4.524 -11.621 1.00 84.12 92 GLY A CA 1
ATOM 655 C C . GLY A 1 92 ? -4.427 -4.361 -10.794 1.00 84.12 92 GLY A C 1
ATOM 656 O O . GLY A 1 92 ? -3.502 -5.161 -10.936 1.00 84.12 92 GLY A O 1
ATOM 657 N N . GLY A 1 93 ? -4.347 -3.298 -9.986 1.00 86.12 93 GLY A N 1
ATOM 658 C CA . GLY A 1 93 ? -3.305 -3.126 -8.983 1.00 86.12 93 GLY A CA 1
ATOM 659 C C . GLY A 1 93 ? -3.424 -4.146 -7.852 1.00 86.12 93 GLY A C 1
ATOM 660 O O . GLY A 1 93 ? -4.463 -4.780 -7.668 1.00 86.12 93 GLY A O 1
ATOM 661 N N . TYR A 1 94 ? -2.352 -4.294 -7.082 1.00 89.12 94 TYR A N 1
ATOM 662 C CA . TYR A 1 94 ? -2.368 -5.133 -5.887 1.00 89.12 94 TYR A CA 1
ATOM 663 C C . TYR A 1 94 ? -3.052 -4.386 -4.756 1.00 89.12 94 TYR A C 1
ATOM 665 O O . TYR A 1 94 ? -2.784 -3.204 -4.564 1.00 89.12 94 TYR A O 1
ATOM 673 N N . VAL A 1 95 ? -3.912 -5.066 -4.009 1.00 91.19 95 VAL A N 1
ATOM 674 C CA . VAL A 1 95 ? -4.568 -4.493 -2.836 1.00 91.19 95 VAL A CA 1
ATOM 675 C C . VAL A 1 9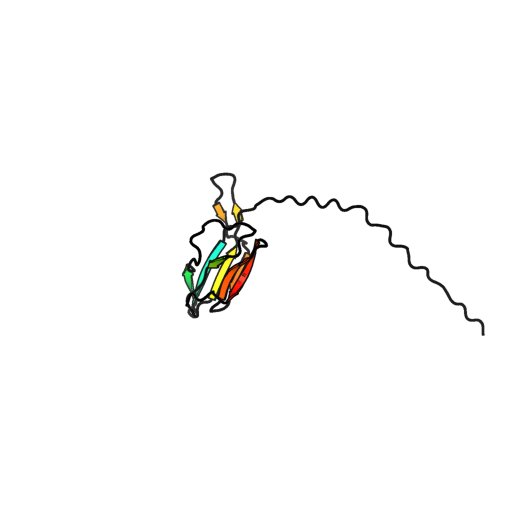5 ? -3.993 -5.152 -1.589 1.00 91.19 95 VAL A C 1
ATOM 677 O O . VAL A 1 95 ? -3.848 -6.372 -1.547 1.00 91.19 95 VAL A O 1
ATOM 680 N N . ILE A 1 96 ? -3.631 -4.334 -0.609 1.00 91.12 96 ILE A N 1
ATOM 681 C CA . ILE A 1 96 ? -3.185 -4.745 0.717 1.00 91.12 96 ILE A CA 1
ATOM 682 C C . ILE A 1 96 ? -4.172 -4.150 1.714 1.00 91.12 96 ILE A C 1
ATOM 684 O O . ILE A 1 96 ? -4.386 -2.939 1.732 1.00 91.12 96 ILE A O 1
ATOM 688 N N . GLU A 1 97 ? -4.768 -5.005 2.530 1.00 92.12 97 GLU A N 1
ATOM 689 C CA . GLU A 1 97 ? -5.721 -4.622 3.566 1.00 92.12 97 GLU A CA 1
ATOM 690 C C . GLU A 1 97 ? -5.040 -4.793 4.923 1.00 92.12 97 GLU A C 1
ATOM 692 O O . GLU A 1 97 ? -4.624 -5.896 5.276 1.00 92.12 97 GLU A O 1
ATOM 697 N N . CYS A 1 98 ? -4.897 -3.698 5.664 1.00 91.00 98 CYS A N 1
ATOM 698 C CA . CYS A 1 98 ? -4.338 -3.689 7.008 1.00 91.00 98 CYS A CA 1
ATOM 699 C C . CYS A 1 98 ? -5.454 -3.565 8.040 1.00 91.00 98 CYS A C 1
ATOM 701 O O . CYS A 1 98 ? -6.426 -2.831 7.845 1.00 91.00 98 CYS A O 1
ATOM 703 N N . HIS A 1 99 ? -5.303 -4.258 9.163 1.00 89.25 99 HIS A N 1
ATOM 704 C CA . HIS A 1 99 ? -6.277 -4.243 10.240 1.00 89.25 99 HIS A CA 1
ATOM 705 C C . HIS A 1 99 ? -6.353 -2.883 10.939 1.00 89.25 99 HIS A C 1
ATOM 707 O O . HIS A 1 99 ? -5.490 -2.013 10.811 1.00 89.25 99 HIS A O 1
ATOM 713 N N . ALA A 1 100 ? -7.421 -2.707 11.718 1.00 86.75 100 ALA A N 1
ATOM 714 C CA . ALA A 1 100 ? -7.614 -1.504 12.505 1.00 86.75 100 ALA A CA 1
ATOM 715 C C . ALA A 1 100 ? -6.421 -1.265 13.440 1.00 86.75 100 ALA A C 1
ATOM 717 O O . ALA A 1 100 ? -6.087 -2.096 14.284 1.00 86.75 100 ALA A O 1
ATOM 718 N N . GLY A 1 101 ? -5.810 -0.091 13.304 1.00 84.94 101 GLY A N 1
ATOM 719 C CA . GLY A 1 101 ? -4.649 0.309 14.090 1.00 84.94 101 GLY A CA 1
ATOM 720 C C . GLY A 1 101 ? -3.291 -0.038 13.471 1.00 84.94 101 GLY A C 1
ATOM 721 O O . GLY A 1 101 ? -2.267 0.321 14.057 1.00 84.94 101 GLY A O 1
ATOM 722 N N . GLU A 1 102 ? -3.280 -0.672 12.301 1.00 89.69 102 GLU A N 1
ATOM 723 C CA . GLU A 1 102 ? -2.089 -0.868 11.482 1.00 89.69 102 GLU A CA 1
ATOM 724 C C . GLU A 1 102 ? -1.896 0.286 10.485 1.00 89.69 102 GLU A C 1
ATOM 726 O O . GLU A 1 102 ? -2.826 1.017 10.135 1.00 89.69 102 GLU A O 1
ATOM 731 N N . ALA A 1 103 ? -0.658 0.445 10.036 1.00 90.25 103 ALA A N 1
ATOM 732 C CA . ALA A 1 103 ? -0.222 1.397 9.034 1.00 90.25 103 ALA A CA 1
ATOM 733 C C . ALA A 1 103 ? 0.509 0.665 7.903 1.00 90.25 103 ALA A C 1
ATOM 735 O O . ALA A 1 103 ? 1.088 -0.409 8.093 1.00 90.25 103 ALA A O 1
ATOM 736 N N . LEU A 1 104 ? 0.489 1.261 6.713 1.00 90.62 104 LEU A N 1
ATOM 737 C CA . LEU A 1 104 ? 1.263 0.783 5.579 1.00 90.62 104 LEU A CA 1
ATOM 738 C C . LEU A 1 104 ? 2.694 1.307 5.700 1.00 90.62 104 LEU A C 1
ATOM 740 O O . LEU A 1 104 ? 2.921 2.515 5.610 1.00 90.62 104 LEU A O 1
ATOM 744 N N . ARG A 1 105 ? 3.660 0.401 5.846 1.00 90.38 105 ARG A N 1
ATOM 745 C CA . ARG A 1 105 ? 5.089 0.721 5.865 1.00 90.38 105 ARG A CA 1
ATOM 746 C C . ARG A 1 105 ? 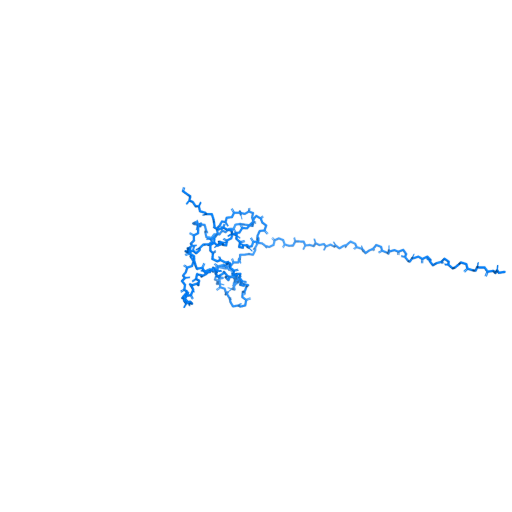5.765 0.214 4.603 1.00 90.38 105 ARG A C 1
ATOM 748 O O . ARG A 1 105 ? 5.487 -0.890 4.134 1.00 90.38 105 ARG A O 1
ATOM 755 N N . HIS A 1 106 ? 6.660 1.033 4.076 1.00 89.62 106 HIS A N 1
ATOM 756 C CA . HIS A 1 106 ? 7.640 0.631 3.086 1.00 89.62 106 HIS A CA 1
ATOM 757 C C . HIS A 1 106 ? 8.900 0.178 3.818 1.00 89.62 106 HIS A C 1
ATOM 759 O O . HIS A 1 106 ? 9.428 0.945 4.614 1.00 89.62 106 HIS A O 1
ATOM 765 N N . GLY A 1 107 ? 9.342 -1.058 3.590 1.00 84.69 107 GLY A N 1
ATOM 766 C CA . GLY A 1 107 ? 10.589 -1.583 4.145 1.00 84.69 107 GLY A CA 1
ATOM 767 C C . GLY A 1 107 ? 11.767 -1.403 3.188 1.00 84.69 107 GLY A C 1
ATOM 768 O O . GLY A 1 107 ? 11.577 -1.329 1.975 1.00 84.69 107 GLY A O 1
ATOM 769 N N . SER A 1 108 ? 12.994 -1.447 3.721 1.00 77.88 108 SER A N 1
ATOM 770 C CA . SER A 1 108 ? 14.266 -1.258 2.988 1.00 77.88 108 SER A CA 1
ATOM 771 C C . SER A 1 108 ? 14.570 -2.254 1.860 1.00 77.88 108 SER A C 1
ATOM 773 O O . SER A 1 108 ? 15.667 -2.263 1.311 1.00 77.88 108 SER A O 1
ATOM 775 N N . ASN A 1 109 ? 13.643 -3.146 1.533 1.00 78.44 109 ASN A N 1
ATOM 776 C CA . ASN A 1 109 ? 13.749 -4.070 0.414 1.00 78.44 109 ASN A CA 1
ATOM 777 C C . ASN A 1 109 ? 12.705 -3.797 -0.681 1.00 78.44 109 ASN A C 1
ATOM 779 O O . ASN A 1 109 ? 12.453 -4.664 -1.520 1.00 78.44 109 ASN A O 1
ATOM 783 N N . GLY A 1 110 ? 12.069 -2.622 -0.657 1.00 77.81 110 GLY A N 1
ATOM 784 C CA . GLY A 1 110 ? 11.024 -2.248 -1.606 1.00 77.81 110 GLY A CA 1
ATOM 785 C C . GLY A 1 110 ? 9.669 -2.913 -1.348 1.00 77.81 110 GLY A C 1
ATOM 786 O O . GLY A 1 110 ? 8.780 -2.840 -2.201 1.00 77.81 110 GLY A O 1
ATOM 787 N N . MET A 1 111 ? 9.507 -3.626 -0.226 1.00 84.69 111 MET A N 1
ATOM 788 C CA . MET A 1 111 ? 8.252 -4.301 0.107 1.00 84.69 111 MET A CA 1
ATOM 789 C C . MET A 1 111 ? 7.334 -3.392 0.913 1.00 84.69 111 MET A C 1
ATOM 791 O O . MET A 1 111 ? 7.772 -2.645 1.785 1.00 84.69 111 MET A O 1
ATOM 795 N N . LEU A 1 112 ? 6.037 -3.523 0.651 1.00 87.94 112 LEU A N 1
ATOM 796 C CA . LEU A 1 112 ? 4.982 -2.881 1.421 1.00 87.94 112 LEU A CA 1
ATOM 797 C C . LEU A 1 112 ? 4.357 -3.908 2.354 1.00 87.94 112 LEU A C 1
ATOM 799 O O . LEU A 1 112 ? 3.965 -4.989 1.911 1.00 87.94 112 LEU A O 1
ATOM 803 N N . ALA A 1 113 ? 4.263 -3.566 3.632 1.00 90.38 113 ALA A N 1
ATOM 804 C CA . ALA A 1 113 ? 3.678 -4.429 4.643 1.00 90.38 113 ALA A CA 1
ATOM 805 C C . ALA A 1 113 ? 2.818 -3.626 5.617 1.00 90.38 113 ALA A C 1
ATOM 807 O O . ALA A 1 113 ? 3.094 -2.460 5.907 1.00 90.38 113 ALA A O 1
ATOM 808 N N . CYS A 1 114 ? 1.783 -4.284 6.132 1.00 90.88 114 CYS A N 1
ATOM 809 C CA . CYS A 1 114 ? 1.035 -3.794 7.276 1.00 90.88 114 CYS A CA 1
ATOM 810 C C . CYS A 1 114 ? 1.873 -4.015 8.530 1.00 90.88 114 CYS A C 1
ATOM 812 O O . CYS A 1 114 ? 2.370 -5.115 8.778 1.00 90.88 114 CYS A O 1
ATOM 814 N N . VAL A 1 115 ? 2.051 -2.953 9.298 1.00 90.81 115 VAL A N 1
ATOM 815 C CA . VAL A 1 115 ? 2.719 -2.984 10.596 1.00 90.81 115 VAL A CA 1
ATOM 816 C C . VAL A 1 115 ? 1.865 -2.219 11.601 1.00 90.81 115 VAL A C 1
ATOM 818 O O . VAL A 1 115 ? 1.070 -1.372 11.196 1.00 90.81 115 VAL A O 1
ATOM 821 N N . PRO A 1 116 ? 2.022 -2.444 12.913 1.00 89.19 116 PRO A N 1
ATOM 822 C CA . PRO A 1 116 ? 1.393 -1.586 13.910 1.00 89.19 116 PRO A CA 1
ATOM 823 C C . PRO A 1 116 ? 1.790 -0.125 13.665 1.00 89.19 116 PRO A C 1
ATOM 825 O O . PRO A 1 116 ? 2.978 0.151 13.487 1.00 89.19 116 PRO A O 1
ATOM 828 N N . GLN A 1 117 ? 0.815 0.791 13.658 1.00 84.44 117 GLN A N 1
ATOM 829 C CA . GLN A 1 117 ? 1.097 2.213 13.441 1.00 84.44 117 GLN A CA 1
ATOM 830 C C . GLN A 1 117 ? 2.110 2.720 14.477 1.00 84.44 117 GLN A C 1
ATOM 832 O O . GLN A 1 117 ? 1.984 2.420 15.674 1.00 84.44 117 GLN A O 1
ATOM 837 N N . GLN A 1 118 ? 3.097 3.503 14.047 1.00 75.44 118 GLN A N 1
ATOM 838 C CA . GLN A 1 118 ? 3.953 4.213 14.988 1.00 75.44 118 GLN A CA 1
ATOM 839 C C . GLN A 1 118 ? 3.140 5.340 15.628 1.00 75.44 118 GLN A C 1
ATOM 841 O O . GLN A 1 118 ? 2.855 6.367 15.024 1.00 75.44 118 GLN A O 1
ATOM 846 N N . ARG A 1 119 ? 2.723 5.129 16.882 1.00 60.78 119 ARG A N 1
ATOM 847 C CA . ARG A 1 119 ? 2.207 6.211 17.726 1.00 60.78 119 ARG A CA 1
ATOM 848 C C . ARG A 1 119 ? 3.377 7.118 18.081 1.00 60.78 119 ARG A C 1
ATOM 850 O O . ARG A 1 119 ? 4.205 6.731 18.903 1.00 60.78 119 ARG A O 1
ATOM 857 N N . ASP A 1 120 ? 3.415 8.307 17.494 1.00 52.47 120 ASP A N 1
ATOM 858 C CA . ASP A 1 120 ? 4.122 9.431 18.105 1.00 52.47 120 ASP A CA 1
ATOM 859 C C . ASP A 1 120 ? 3.418 9.703 19.449 1.00 52.47 120 ASP A C 1
ATOM 861 O O . ASP A 1 120 ? 2.202 9.932 19.483 1.00 52.47 120 ASP A O 1
ATOM 865 N N . TYR A 1 121 ? 4.140 9.505 20.554 1.00 40.53 121 TYR A N 1
ATOM 866 C CA . TYR A 1 121 ? 3.663 9.747 21.918 1.00 40.53 121 TYR A CA 1
ATOM 867 C C . TYR A 1 121 ? 3.985 11.178 22.335 1.00 40.53 121 TYR A C 1
ATOM 869 O O . TYR A 1 121 ? 5.173 11.553 22.217 1.00 40.53 121 TYR A O 1
#

Secondary structure (DSSP, 8-state):
--------PPPP-------------------EEEEEE-TT--EEEPEES---S---TT--EEEEE--TTPEEEEEEEEEESSGGG-EEEEEEEEEEEEPTTEEEEE-TTS-EEEEE-----